Protein AF-A0A2E8WEV8-F1 (afdb_monomer)

Mean predicted aligned error: 5.39 Å

Structure (mmCIF, N/CA/C/O backbone):
data_AF-A0A2E8WEV8-F1
#
_entry.id   AF-A0A2E8WEV8-F1
#
loop_
_atom_site.group_PDB
_atom_site.id
_atom_site.type_symbol
_atom_site.label_atom_id
_atom_site.label_alt_id
_atom_site.label_comp_id
_atom_site.label_asym_id
_atom_site.label_entity_id
_atom_site.label_seq_id
_atom_site.pdbx_PDB_ins_code
_atom_site.Cartn_x
_atom_site.Cartn_y
_atom_site.Cartn_z
_atom_site.occupancy
_atom_site.B_iso_or_equiv
_atom_site.auth_seq_id
_atom_site.auth_comp_id
_atom_site.auth_asym_id
_atom_site.auth_atom_id
_atom_site.pdbx_PDB_model_num
ATOM 1 N N . MET A 1 1 ? 17.231 -10.174 12.247 1.00 52.66 1 MET A N 1
ATOM 2 C CA . MET A 1 1 ? 17.396 -9.186 11.160 1.00 52.66 1 MET A CA 1
ATOM 3 C C . MET A 1 1 ? 18.282 -8.030 11.646 1.00 52.66 1 MET A C 1
ATOM 5 O O . MET A 1 1 ? 17.789 -6.940 11.868 1.00 52.66 1 MET A O 1
ATOM 9 N N . LYS A 1 2 ? 19.579 -8.280 11.909 1.00 44.84 2 LYS A N 1
ATOM 10 C CA . LYS A 1 2 ? 20.490 -7.289 12.530 1.00 44.84 2 LYS A CA 1
ATOM 11 C C . LYS A 1 2 ? 21.182 -6.348 11.526 1.00 44.84 2 LYS A C 1
ATOM 13 O O . LYS A 1 2 ? 21.753 -5.352 11.942 1.00 44.84 2 LYS A O 1
ATOM 18 N N . ASP A 1 3 ? 21.066 -6.620 10.224 1.00 46.91 3 ASP A N 1
ATOM 19 C CA . ASP A 1 3 ? 21.821 -5.885 9.190 1.00 46.91 3 ASP A CA 1
ATOM 20 C C . ASP A 1 3 ? 21.026 -4.762 8.501 1.00 46.91 3 ASP A C 1
ATOM 22 O O . ASP A 1 3 ? 21.544 -4.138 7.586 1.00 46.91 3 ASP A O 1
ATOM 26 N N . VAL A 1 4 ? 19.788 -4.484 8.932 1.00 53.16 4 VAL A N 1
ATOM 27 C CA . VAL A 1 4 ? 19.022 -3.286 8.500 1.00 53.16 4 VAL A CA 1
ATOM 28 C C . VAL A 1 4 ? 19.385 -2.068 9.375 1.00 53.16 4 VAL A C 1
ATOM 30 O O . VAL A 1 4 ? 18.794 -1.004 9.282 1.00 53.16 4 VAL A O 1
ATOM 33 N N . ALA A 1 5 ? 20.398 -2.206 10.237 1.00 47.88 5 ALA A N 1
ATOM 34 C CA . ALA A 1 5 ? 20.911 -1.135 11.090 1.00 47.88 5 ALA A CA 1
ATOM 35 C C . ALA A 1 5 ? 21.740 -0.076 10.328 1.00 47.88 5 ALA A C 1
ATOM 37 O O . ALA A 1 5 ? 22.23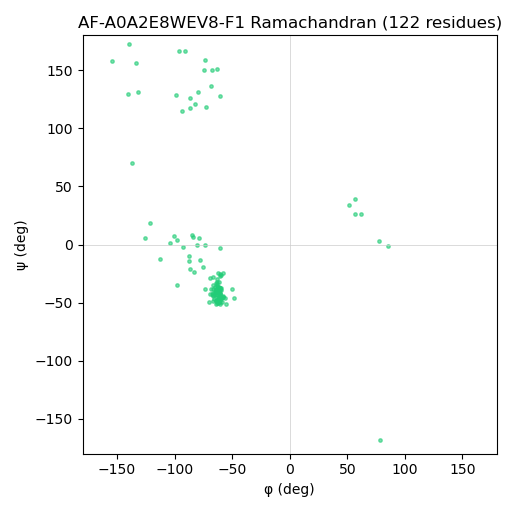8 0.865 10.941 1.00 47.88 5 ALA A O 1
ATOM 38 N N . GLY A 1 6 ? 21.912 -0.224 9.008 1.00 49.75 6 GLY A N 1
ATOM 39 C CA . GLY A 1 6 ? 22.490 0.805 8.146 1.00 49.75 6 GLY A CA 1
ATOM 40 C C . GLY A 1 6 ? 21.407 1.769 7.670 1.00 49.75 6 GLY A C 1
ATOM 41 O O . GLY A 1 6 ? 20.412 1.336 7.100 1.00 49.75 6 GLY A O 1
ATOM 42 N N . HIS A 1 7 ? 21.609 3.070 7.879 1.00 56.50 7 HIS A N 1
ATOM 43 C CA . HIS A 1 7 ? 20.639 4.133 7.586 1.00 56.50 7 HIS A CA 1
ATOM 44 C C . HIS A 1 7 ? 20.200 4.262 6.105 1.00 56.50 7 HIS A C 1
ATOM 46 O O . HIS A 1 7 ? 19.293 5.043 5.844 1.00 56.50 7 HIS A O 1
ATOM 52 N N . ASP A 1 8 ? 20.748 3.479 5.166 1.00 68.62 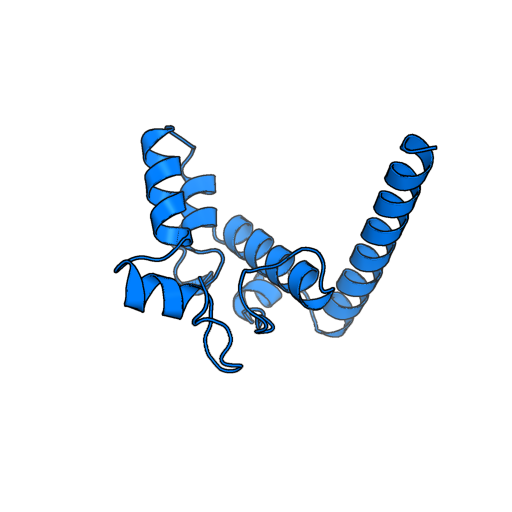8 ASP A N 1
ATOM 53 C CA . ASP A 1 8 ? 20.584 3.660 3.709 1.00 68.62 8 ASP A CA 1
ATOM 54 C C . ASP A 1 8 ? 19.974 2.454 2.961 1.00 68.62 8 ASP A C 1
ATOM 56 O O . ASP A 1 8 ? 20.150 2.317 1.752 1.00 68.62 8 ASP A O 1
ATOM 60 N N . THR A 1 9 ? 19.294 1.514 3.626 1.00 83.38 9 THR A N 1
ATOM 61 C CA . THR A 1 9 ? 18.706 0.352 2.923 1.00 83.38 9 THR A CA 1
ATOM 62 C C . THR A 1 9 ? 17.256 0.125 3.321 1.00 83.38 9 THR A C 1
ATOM 64 O O . THR A 1 9 ? 16.928 0.090 4.505 1.00 83.38 9 THR A O 1
ATOM 67 N N . THR A 1 10 ? 16.384 -0.047 2.325 1.00 89.19 10 THR A N 1
ATOM 68 C CA . THR A 1 10 ? 14.970 -0.359 2.558 1.00 89.19 10 THR A CA 1
ATOM 69 C C . THR A 1 10 ? 14.799 -1.808 3.015 1.00 89.19 10 THR A C 1
ATOM 71 O O . THR A 1 10 ? 15.652 -2.675 2.765 1.00 89.19 10 THR A O 1
ATOM 74 N N . ILE A 1 11 ? 13.676 -2.111 3.667 1.00 90.81 11 ILE A N 1
ATOM 75 C CA . ILE A 1 11 ? 13.347 -3.494 4.017 1.00 90.81 11 ILE A CA 1
ATOM 76 C C . ILE A 1 11 ? 13.255 -4.374 2.764 1.00 90.81 11 ILE A C 1
ATOM 78 O O . ILE A 1 11 ? 13.778 -5.485 2.757 1.00 90.81 11 ILE A O 1
ATOM 82 N N . ILE A 1 12 ? 12.692 -3.842 1.676 1.00 91.81 12 ILE A N 1
ATOM 83 C CA . ILE A 1 12 ? 12.513 -4.547 0.401 1.00 91.81 12 ILE A CA 1
ATOM 84 C C . ILE A 1 12 ? 13.863 -4.946 -0.193 1.00 91.81 12 ILE A C 1
ATOM 86 O O . ILE A 1 12 ? 14.044 -6.098 -0.592 1.00 91.81 12 ILE A O 1
ATOM 90 N N . ASP A 1 13 ? 14.830 -4.027 -0.222 1.00 92.19 13 ASP A N 1
ATOM 91 C CA . ASP A 1 13 ? 16.172 -4.313 -0.741 1.00 92.19 13 ASP A CA 1
ATOM 92 C C . ASP A 1 13 ? 16.873 -5.380 0.103 1.00 92.19 13 ASP A C 1
ATOM 94 O O . ASP A 1 13 ? 17.527 -6.288 -0.419 1.00 92.19 13 ASP A O 1
ATOM 98 N N . SER A 1 14 ? 16.699 -5.303 1.423 1.00 93.06 14 SER A N 1
ATOM 99 C CA . SER A 1 14 ? 17.253 -6.276 2.362 1.00 93.06 14 SER A CA 1
ATOM 100 C C . SER A 1 14 ? 16.650 -7.670 2.169 1.00 93.06 14 SER A C 1
ATOM 102 O O . SER A 1 14 ? 17.384 -8.662 2.180 1.00 93.06 14 SER A O 1
ATOM 104 N N . GLU A 1 15 ? 15.334 -7.752 1.976 1.00 95.38 15 GLU A N 1
ATOM 105 C CA . GLU A 1 15 ? 14.604 -8.991 1.696 1.00 95.38 15 GLU A CA 1
ATOM 106 C C . GLU A 1 15 ? 15.060 -9.601 0.375 1.00 95.38 15 GLU A C 1
ATOM 108 O O . GLU A 1 15 ? 15.495 -10.752 0.352 1.00 95.38 15 GLU A O 1
ATOM 113 N N . ARG A 1 16 ? 15.099 -8.811 -0.705 1.00 95.19 16 ARG A N 1
ATOM 114 C CA . ARG A 1 16 ? 15.590 -9.281 -2.005 1.00 95.19 16 ARG A CA 1
ATOM 115 C C . ARG A 1 16 ? 17.027 -9.789 -1.918 1.00 95.19 16 ARG A C 1
ATOM 117 O O . ARG A 1 16 ? 17.319 -10.867 -2.427 1.00 95.19 16 ARG A O 1
ATOM 124 N N . LYS A 1 17 ? 17.915 -9.068 -1.226 1.00 95.19 17 LYS A N 1
ATOM 125 C CA . LYS A 1 17 ? 19.325 -9.459 -1.072 1.00 95.19 17 LYS A CA 1
ATOM 126 C C . LYS A 1 17 ? 19.508 -10.762 -0.289 1.00 95.19 17 LYS A C 1
ATOM 128 O O . LYS A 1 17 ? 20.431 -11.515 -0.585 1.00 95.19 17 LYS A O 1
ATOM 133 N N . LYS A 1 18 ? 18.688 -11.011 0.735 1.00 95.56 18 LYS A N 1
ATOM 134 C CA . LYS A 1 18 ? 18.872 -12.148 1.657 1.00 95.56 18 LYS A CA 1
ATOM 135 C C . LYS A 1 18 ? 18.017 -13.362 1.331 1.00 95.56 18 LYS A C 1
ATOM 137 O O . LYS A 1 18 ? 18.446 -14.481 1.586 1.00 95.56 18 LYS A O 1
ATOM 142 N N . LEU A 1 19 ? 16.811 -13.132 0.830 1.00 96.00 19 LEU A N 1
ATOM 143 C CA . LEU A 1 19 ? 15.781 -14.146 0.610 1.00 96.00 19 LEU A CA 1
ATOM 144 C C . LEU A 1 19 ? 15.494 -14.363 -0.881 1.00 96.00 19 LEU A C 1
ATOM 146 O O . LEU A 1 19 ? 14.826 -15.329 -1.231 1.00 96.00 19 LEU A O 1
ATOM 150 N N . GLY A 1 20 ? 15.982 -13.481 -1.760 1.00 96.69 20 GLY A N 1
ATOM 151 C CA . GLY A 1 20 ? 15.713 -13.533 -3.200 1.00 96.69 20 GLY A CA 1
ATOM 152 C C . GLY A 1 20 ? 14.324 -13.026 -3.599 1.00 96.69 20 GLY A C 1
ATOM 153 O O . GLY A 1 20 ? 13.979 -13.072 -4.775 1.00 96.69 20 GLY A O 1
ATOM 154 N N . LEU A 1 21 ? 13.533 -12.539 -2.640 1.00 96.38 21 LEU A N 1
ATOM 155 C CA . LEU A 1 21 ? 12.147 -12.105 -2.816 1.00 96.38 21 LEU A CA 1
ATOM 156 C C . LEU A 1 21 ? 11.765 -11.064 -1.754 1.00 96.38 21 LEU A C 1
ATOM 158 O O . LEU A 1 21 ? 12.403 -11.007 -0.706 1.00 96.38 21 LEU A O 1
ATOM 162 N N . SER A 1 22 ? 10.745 -10.249 -2.019 1.00 96.56 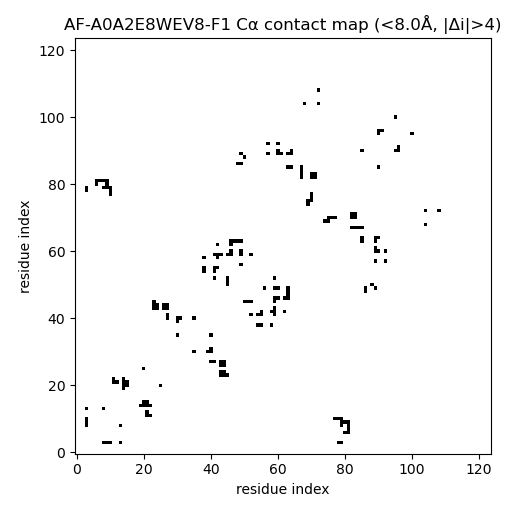22 SER A N 1
ATOM 163 C CA . SER A 1 22 ? 10.222 -9.221 -1.103 1.00 96.56 22 SER A CA 1
ATOM 164 C C . SER A 1 22 ? 9.012 -9.697 -0.286 1.00 96.56 22 SER A C 1
ATOM 166 O O . SER A 1 22 ? 8.361 -10.698 -0.610 1.00 96.56 22 SER A O 1
ATOM 168 N N . HIS A 1 23 ? 8.637 -8.954 0.759 1.00 96.38 23 HIS A N 1
ATOM 169 C CA . HIS A 1 23 ? 7.403 -9.217 1.506 1.00 96.38 23 HIS A CA 1
ATOM 170 C C . HIS A 1 23 ? 6.147 -9.046 0.647 1.00 96.38 23 HIS A C 1
ATOM 172 O O . HIS A 1 23 ? 5.172 -9.765 0.853 1.00 96.38 23 HIS A O 1
ATOM 178 N N . ALA A 1 24 ? 6.156 -8.134 -0.330 1.00 97.06 24 ALA A N 1
ATOM 179 C CA . ALA A 1 24 ? 5.041 -7.963 -1.257 1.00 97.06 24 ALA A CA 1
ATOM 180 C C . ALA A 1 24 ? 4.856 -9.219 -2.127 1.00 97.06 24 ALA A C 1
ATOM 182 O O . ALA A 1 24 ? 3.735 -9.696 -2.301 1.00 97.06 24 ALA A O 1
ATOM 183 N N . GLU A 1 25 ? 5.956 -9.810 -2.609 1.00 97.69 25 GLU A N 1
ATOM 184 C CA . GLU A 1 25 ? 5.943 -11.073 -3.360 1.00 97.69 25 GLU A CA 1
ATOM 185 C C . GLU A 1 25 ? 5.498 -12.248 -2.478 1.00 97.69 25 GLU A C 1
ATOM 187 O O . GLU A 1 25 ? 4.626 -13.019 -2.881 1.00 97.69 25 GLU A O 1
ATOM 192 N N . THR A 1 26 ? 6.015 -12.338 -1.248 1.00 97.50 26 THR A N 1
ATOM 193 C CA . THR A 1 26 ? 5.598 -13.354 -0.260 1.00 97.50 26 THR A CA 1
ATOM 194 C C . THR A 1 26 ? 4.103 -13.261 0.040 1.00 97.50 26 THR A C 1
ATOM 196 O O . THR A 1 26 ? 3.381 -14.254 -0.022 1.00 97.50 26 THR A O 1
ATOM 199 N N . GLY A 1 27 ? 3.612 -12.054 0.332 1.00 97.75 27 GLY A N 1
ATOM 200 C CA . GLY A 1 27 ? 2.200 -11.803 0.598 1.00 97.75 27 GLY A CA 1
ATOM 201 C C . GLY A 1 27 ? 1.321 -12.104 -0.614 1.00 97.75 27 GLY A C 1
ATOM 202 O O . GLY A 1 27 ? 0.218 -12.620 -0.454 1.00 97.75 27 GLY A O 1
ATOM 203 N N . GLY A 1 28 ? 1.806 -11.836 -1.828 1.00 97.94 28 GLY A N 1
ATOM 204 C CA . GLY A 1 28 ? 1.108 -12.185 -3.063 1.00 97.94 28 GLY A CA 1
ATOM 205 C C . GLY A 1 28 ? 0.973 -13.697 -3.266 1.00 97.94 28 GLY A C 1
ATOM 206 O O . GLY A 1 28 ? -0.096 -14.169 -3.658 1.00 97.94 28 GLY A O 1
ATOM 207 N N . GLN A 1 29 ? 2.019 -14.466 -2.948 1.00 97.88 29 GLN A N 1
ATOM 208 C CA . GLN A 1 29 ? 1.950 -15.931 -2.956 1.00 97.88 29 GLN A CA 1
ATOM 209 C C . GLN A 1 29 ? 0.928 -16.434 -1.931 1.00 97.88 29 GLN A C 1
ATOM 211 O O . GLN A 1 29 ? 0.011 -17.161 -2.301 1.00 97.88 29 GLN A O 1
ATOM 216 N N . LEU A 1 30 ? 0.997 -15.964 -0.680 1.00 98.38 30 LEU A N 1
ATOM 217 C CA . LEU A 1 30 ? 0.030 -16.341 0.360 1.00 98.38 30 LEU A CA 1
ATOM 218 C C . LEU A 1 30 ? -1.414 -15.991 -0.023 1.00 98.38 30 LEU A C 1
ATOM 220 O O . LEU A 1 30 ? -2.306 -16.824 0.107 1.00 98.38 30 LEU A O 1
ATOM 224 N N . ALA A 1 31 ? -1.652 -14.787 -0.547 1.00 98.25 31 ALA A N 1
ATOM 225 C CA . ALA A 1 31 ? -2.975 -14.367 -1.003 1.00 98.25 31 ALA A CA 1
ATOM 226 C C . ALA A 1 31 ? -3.506 -15.249 -2.146 1.00 98.25 31 ALA A C 1
ATOM 228 O O . ALA A 1 31 ? -4.715 -15.462 -2.247 1.00 98.25 31 ALA A O 1
ATOM 229 N N . THR A 1 32 ? -2.616 -15.771 -2.993 1.00 97.69 32 THR A N 1
ATOM 230 C CA . THR A 1 32 ? -2.975 -16.717 -4.056 1.00 97.69 32 THR A CA 1
ATOM 231 C C . THR A 1 32 ? -3.380 -18.067 -3.467 1.00 97.69 32 THR A C 1
ATOM 233 O O . THR A 1 32 ? -4.464 -18.556 -3.781 1.00 97.69 32 THR A O 1
ATOM 236 N N . GLU A 1 33 ? -2.572 -18.628 -2.564 1.00 98.38 33 GLU A N 1
ATOM 237 C CA . GLU A 1 33 ? -2.849 -19.916 -1.907 1.00 98.38 33 GLU A CA 1
ATOM 238 C C . GLU A 1 33 ? -4.123 -19.879 -1.051 1.00 98.38 33 GLU A C 1
ATOM 240 O O . GLU A 1 33 ? -4.877 -20.847 -0.982 1.00 98.38 33 GLU A O 1
ATOM 245 N N . TRP A 1 34 ? -4.416 -18.735 -0.431 1.00 98.44 34 TRP A N 1
ATOM 246 C CA . TRP A 1 34 ? -5.641 -18.527 0.346 1.00 98.44 34 TRP A CA 1
ATOM 247 C C . TRP A 1 34 ? -6.847 -18.114 -0.502 1.00 98.44 34 TRP A C 1
ATOM 249 O O . TRP A 1 34 ? -7.909 -17.809 0.042 1.00 98.44 34 TRP A O 1
ATOM 259 N N . ASN A 1 35 ? -6.708 -18.114 -1.831 1.00 98.06 35 ASN A N 1
ATOM 260 C CA . ASN A 1 35 ? -7.772 -17.817 -2.786 1.00 98.06 35 ASN A CA 1
ATOM 261 C C . ASN A 1 35 ? -8.425 -16.434 -2.578 1.00 98.06 35 ASN A C 1
ATOM 263 O O . ASN A 1 35 ? -9.642 -16.266 -2.703 1.00 98.06 35 ASN A O 1
ATOM 267 N N . PHE A 1 36 ? -7.620 -15.419 -2.253 1.00 98.31 36 PHE A N 1
ATOM 268 C CA . PHE A 1 36 ? -8.105 -14.044 -2.155 1.00 98.31 36 PHE A CA 1
ATOM 269 C C . PHE A 1 36 ? -8.505 -13.512 -3.534 1.00 98.31 36 PHE A C 1
ATOM 271 O O . PHE A 1 36 ? -7.938 -13.859 -4.574 1.00 98.31 36 PHE A O 1
ATOM 278 N N . SER A 1 37 ? -9.477 -12.600 -3.559 1.00 98.12 37 SER A N 1
ATOM 279 C CA . SER A 1 37 ? -9.892 -11.963 -4.805 1.00 98.12 37 SER A CA 1
ATOM 280 C C . SER A 1 37 ? -8.763 -11.129 -5.428 1.00 98.12 37 SER A C 1
ATOM 282 O O . SER A 1 37 ? -7.905 -10.555 -4.754 1.00 98.12 37 SER A O 1
ATOM 284 N N . LYS A 1 38 ? -8.786 -11.019 -6.764 1.00 97.38 38 LYS A N 1
ATOM 285 C CA . LYS A 1 38 ? -7.702 -10.414 -7.567 1.00 97.38 38 LYS A CA 1
ATOM 286 C C . LYS A 1 38 ? -7.373 -8.962 -7.202 1.00 97.38 38 LYS A C 1
ATOM 288 O O . LYS A 1 38 ? -6.261 -8.514 -7.475 1.00 97.38 38 LYS A O 1
ATOM 293 N N . ASN A 1 39 ? -8.318 -8.224 -6.622 1.00 97.62 39 ASN A N 1
ATOM 294 C CA . ASN A 1 39 ? -8.082 -6.875 -6.111 1.00 97.62 39 ASN A CA 1
ATOM 295 C C . ASN A 1 39 ? -7.079 -6.877 -4.949 1.00 97.62 39 ASN A C 1
ATOM 297 O O . ASN A 1 39 ? -6.119 -6.119 -5.016 1.00 97.62 39 ASN A O 1
ATOM 301 N N . TYR A 1 40 ? -7.244 -7.748 -3.948 1.00 98.00 40 TYR A N 1
ATOM 302 C CA . TYR A 1 40 ? -6.307 -7.857 -2.826 1.00 98.00 40 TYR A CA 1
ATOM 303 C C . TYR A 1 40 ? -4.926 -8.289 -3.299 1.00 98.00 40 TYR A C 1
ATOM 305 O O . TYR A 1 40 ? -3.940 -7.661 -2.930 1.00 98.00 40 TYR A O 1
ATOM 313 N N . LEU A 1 41 ? -4.860 -9.276 -4.196 1.00 97.81 41 LEU A N 1
ATOM 314 C CA . LEU A 1 41 ? -3.593 -9.707 -4.785 1.00 97.81 41 LEU A CA 1
ATOM 315 C C . LEU A 1 41 ? -2.846 -8.542 -5.464 1.00 97.81 41 LEU A C 1
ATOM 317 O O . LEU A 1 41 ? -1.658 -8.355 -5.225 1.00 97.81 41 LEU A O 1
ATOM 321 N N . ASN A 1 42 ? -3.536 -7.721 -6.268 1.00 97.75 42 ASN A N 1
ATOM 322 C CA . ASN A 1 42 ? -2.910 -6.564 -6.928 1.00 97.75 42 ASN A CA 1
ATOM 323 C C . ASN A 1 42 ? -2.466 -5.485 -5.930 1.00 97.75 42 ASN A C 1
ATOM 325 O O . ASN A 1 42 ? -1.419 -4.879 -6.127 1.00 97.75 42 ASN A O 1
ATOM 329 N N . ILE A 1 43 ? -3.248 -5.238 -4.875 1.00 98.44 43 ILE A N 1
ATOM 330 C CA . ILE A 1 43 ? -2.879 -4.302 -3.803 1.00 98.44 43 ILE A CA 1
ATOM 331 C C . ILE A 1 43 ? -1.594 -4.769 -3.122 1.00 98.44 43 ILE A C 1
ATOM 333 O O . ILE A 1 43 ? -0.635 -4.009 -3.038 1.00 98.44 43 ILE A O 1
ATOM 337 N N . ILE A 1 44 ? -1.548 -6.031 -2.695 1.00 98.19 44 ILE A N 1
ATOM 338 C CA . ILE A 1 44 ? -0.401 -6.594 -1.979 1.00 98.19 44 ILE A CA 1
ATOM 339 C C . ILE A 1 44 ? 0.859 -6.550 -2.847 1.00 98.19 44 ILE A C 1
ATOM 341 O O . ILE A 1 44 ? 1.895 -6.096 -2.378 1.00 98.19 44 ILE A O 1
ATOM 345 N N . LEU A 1 45 ? 0.774 -6.940 -4.119 1.00 97.62 45 LEU A N 1
ATOM 346 C CA . LEU A 1 45 ? 1.944 -6.978 -5.000 1.00 97.62 45 LEU A CA 1
ATOM 347 C C . LEU A 1 45 ? 2.495 -5.592 -5.364 1.00 97.62 45 LEU A C 1
ATOM 349 O O . LEU A 1 45 ? 3.683 -5.478 -5.652 1.00 97.62 45 LEU A O 1
ATOM 353 N N . HIS A 1 46 ? 1.653 -4.555 -5.396 1.00 97.75 46 HIS A N 1
ATOM 354 C CA . HIS A 1 46 ? 2.004 -3.282 -6.038 1.00 97.75 46 HIS A CA 1
ATOM 355 C C . HIS A 1 46 ? 1.866 -2.046 -5.143 1.00 97.75 46 HIS A C 1
ATOM 357 O O . HIS A 1 46 ? 2.040 -0.936 -5.634 1.00 97.75 46 HIS A O 1
ATOM 363 N N . HIS A 1 47 ? 1.564 -2.180 -3.849 1.00 96.75 47 HIS A N 1
ATOM 364 C CA . HIS A 1 47 ? 1.409 -1.014 -2.965 1.00 96.75 47 HIS A CA 1
ATOM 365 C C . HIS A 1 47 ? 2.685 -0.164 -2.817 1.00 96.75 47 HIS A C 1
ATOM 367 O O . HIS A 1 47 ? 2.568 1.033 -2.577 1.00 96.75 47 HIS A O 1
ATOM 373 N N . HIS A 1 48 ? 3.881 -0.727 -3.019 1.00 94.62 48 HIS A N 1
ATOM 374 C CA . HIS A 1 48 ? 5.138 0.045 -3.055 1.00 94.62 48 HIS A CA 1
ATOM 375 C C . HIS A 1 48 ? 5.429 0.693 -4.410 1.00 94.62 48 HIS A C 1
ATOM 377 O O . HIS A 1 48 ? 6.133 1.693 -4.476 1.00 94.62 48 HIS A O 1
ATOM 383 N N . GLU A 1 49 ? 4.859 0.154 -5.488 1.00 94.75 49 GLU A N 1
ATOM 384 C CA . GLU A 1 49 ? 5.084 0.600 -6.865 1.00 94.75 49 GLU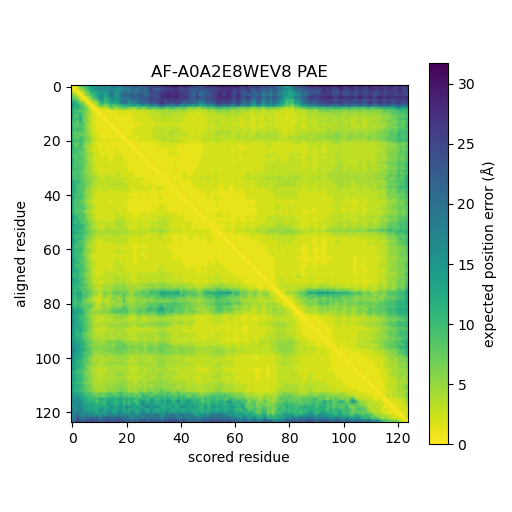 A CA 1
ATOM 385 C C . GLU A 1 49 ? 3.747 0.642 -7.629 1.00 94.75 49 GLU A C 1
ATOM 387 O O . GLU A 1 49 ? 3.486 -0.187 -8.513 1.00 94.75 49 GLU A O 1
ATOM 392 N N . PRO A 1 50 ? 2.850 1.588 -7.296 1.00 96.25 50 PRO A N 1
ATOM 393 C CA . PRO A 1 50 ? 1.485 1.604 -7.820 1.00 96.25 50 PRO A CA 1
ATOM 394 C C . PRO A 1 50 ? 1.423 1.716 -9.351 1.00 96.25 50 PRO A C 1
ATOM 396 O O . PRO A 1 50 ? 0.463 1.237 -9.960 1.00 96.25 50 PRO A O 1
ATOM 399 N N . ALA A 1 51 ? 2.451 2.293 -9.984 1.00 93.88 51 ALA A N 1
ATOM 400 C CA . ALA A 1 51 ? 2.587 2.385 -11.436 1.00 93.88 51 ALA A CA 1
ATOM 401 C C . ALA A 1 51 ? 2.630 1.013 -12.140 1.00 93.88 51 ALA A C 1
ATOM 403 O O . ALA A 1 51 ? 2.190 0.897 -13.286 1.00 93.88 51 ALA A O 1
ATOM 404 N N . HIS A 1 52 ? 3.094 -0.044 -11.462 1.00 94.94 52 HIS A N 1
ATOM 405 C CA . HIS A 1 52 ? 3.144 -1.397 -12.022 1.00 94.94 52 HIS A CA 1
ATOM 406 C C . HIS A 1 52 ? 1.782 -2.114 -12.015 1.00 94.94 52 HIS A C 1
ATOM 408 O O . HIS A 1 52 ? 1.604 -3.119 -12.713 1.00 94.94 52 HIS A O 1
ATOM 414 N N . ALA A 1 53 ? 0.782 -1.595 -11.295 1.00 96.19 53 ALA A N 1
ATOM 415 C CA . ALA A 1 53 ? -0.539 -2.207 -11.242 1.00 96.19 53 ALA A CA 1
ATOM 416 C C . ALA A 1 53 ? -1.327 -2.010 -12.549 1.00 96.19 53 ALA A C 1
ATOM 418 O O . ALA A 1 53 ? -1.720 -0.904 -12.928 1.00 96.19 53 ALA A O 1
ATOM 419 N N . LYS A 1 54 ? -1.665 -3.116 -13.221 1.00 94.19 54 LYS A N 1
ATOM 420 C CA . LYS A 1 54 ? -2.484 -3.093 -14.452 1.00 94.19 54 LYS A CA 1
ATOM 421 C C . LYS A 1 54 ? -3.990 -3.118 -14.185 1.00 94.19 54 LYS A C 1
ATOM 423 O O . LYS A 1 54 ? -4.777 -2.743 -15.050 1.00 94.19 54 LYS A O 1
ATOM 428 N N . ARG A 1 55 ? -4.415 -3.584 -13.008 1.00 96.25 55 ARG A N 1
ATOM 429 C CA . ARG A 1 55 ? -5.827 -3.664 -12.597 1.00 96.25 55 ARG A CA 1
ATOM 430 C C . ARG A 1 55 ? -5.980 -3.118 -11.186 1.00 96.25 55 ARG A C 1
ATOM 432 O O . ARG A 1 55 ? -5.030 -3.105 -10.416 1.00 96.25 55 ARG A O 1
ATOM 439 N N . TYR A 1 56 ? -7.189 -2.668 -10.854 1.00 97.31 56 TYR A N 1
ATOM 440 C CA . TYR A 1 56 ? -7.524 -2.159 -9.517 1.00 97.31 56 TYR A CA 1
ATOM 441 C C . TYR A 1 56 ? -6.630 -0.999 -9.042 1.00 97.31 56 TYR A C 1
ATOM 443 O O . TYR A 1 56 ? -6.507 -0.767 -7.844 1.00 97.31 56 TYR A O 1
ATOM 451 N N . GLN A 1 57 ? -6.058 -0.231 -9.976 1.00 96.81 57 GLN A N 1
ATOM 452 C CA . GLN A 1 57 ? -5.098 0.852 -9.715 1.00 96.81 57 GLN A CA 1
ATOM 453 C C . GLN A 1 57 ? -5.576 1.837 -8.653 1.00 96.81 57 GLN A C 1
ATOM 455 O O . GLN A 1 57 ? -4.791 2.277 -7.826 1.00 96.81 57 GLN A O 1
ATOM 460 N N . ARG A 1 58 ? -6.875 2.161 -8.640 1.00 97.25 58 ARG A N 1
ATOM 461 C CA . ARG A 1 58 ? -7.453 3.045 -7.623 1.00 97.25 58 ARG A CA 1
ATOM 462 C C . ARG A 1 58 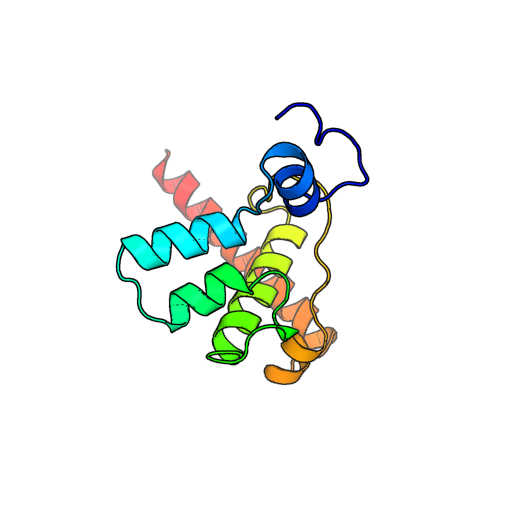? -7.306 2.480 -6.208 1.00 97.25 58 ARG A C 1
ATOM 464 O O . ARG A 1 58 ? -6.997 3.241 -5.307 1.00 97.25 58 ARG A O 1
ATOM 471 N N . LEU A 1 59 ? -7.485 1.174 -6.008 1.00 97.81 59 LEU A N 1
ATOM 472 C CA . LEU A 1 59 ? -7.290 0.549 -4.696 1.00 97.81 59 LEU A CA 1
ATOM 473 C C . LEU A 1 59 ? -5.805 0.429 -4.339 1.00 97.81 59 LEU A C 1
ATOM 475 O O . LEU A 1 59 ? -5.437 0.674 -3.197 1.00 97.81 59 LEU A O 1
ATOM 479 N N . VAL A 1 60 ? -4.953 0.110 -5.316 1.00 98.31 60 VAL A N 1
ATOM 480 C CA . VAL A 1 60 ? -3.495 0.055 -5.118 1.00 98.31 60 VAL A CA 1
ATOM 481 C C . VAL A 1 60 ? -2.961 1.423 -4.683 1.00 98.31 60 VAL A C 1
ATOM 483 O O . VAL A 1 60 ? -2.281 1.522 -3.668 1.00 98.31 60 VAL A O 1
ATOM 486 N N . CYS A 1 61 ? -3.338 2.490 -5.395 1.00 97.56 61 CYS A N 1
ATOM 487 C CA . CYS A 1 61 ? -2.956 3.861 -5.056 1.00 97.56 61 CYS A CA 1
ATOM 488 C C . CYS A 1 61 ? -3.484 4.276 -3.676 1.00 97.56 61 CYS A C 1
ATOM 490 O O . CYS A 1 61 ? -2.796 4.995 -2.962 1.00 97.56 61 CYS A O 1
ATOM 492 N N . LEU A 1 62 ? -4.688 3.832 -3.291 1.00 97.31 62 LEU A N 1
ATOM 493 C CA . LEU A 1 62 ? -5.253 4.139 -1.974 1.00 97.31 62 LEU A CA 1
ATOM 494 C C . LEU A 1 62 ? -4.370 3.579 -0.856 1.00 97.31 62 LEU A C 1
ATOM 496 O O . LEU A 1 62 ? -4.026 4.304 0.072 1.00 97.31 62 LEU A O 1
ATOM 500 N N . VAL A 1 63 ? -3.992 2.303 -0.962 1.00 97.38 63 VAL A N 1
ATOM 501 C CA . VAL A 1 63 ? -3.149 1.646 0.045 1.00 97.38 63 VAL A CA 1
ATOM 502 C C . VAL A 1 63 ? -1.733 2.213 0.037 1.00 97.38 63 VAL A C 1
ATOM 504 O O . VAL A 1 63 ? -1.192 2.448 1.109 1.00 97.38 63 VAL A O 1
ATOM 507 N N . HIS A 1 64 ? -1.175 2.523 -1.136 1.00 97.00 64 HIS A N 1
ATOM 508 C CA . HIS A 1 64 ? 0.114 3.208 -1.258 1.00 97.00 64 HIS A CA 1
ATOM 509 C C . HIS A 1 64 ? 0.142 4.542 -0.489 1.00 97.00 64 HIS A C 1
ATOM 511 O O . HIS A 1 64 ? 1.022 4.780 0.336 1.00 97.00 64 HIS A O 1
ATOM 517 N N . VAL A 1 65 ? -0.855 5.407 -0.720 1.00 96.00 65 VAL A N 1
ATOM 518 C CA . VAL A 1 65 ? -0.957 6.705 -0.033 1.00 96.00 65 VAL A CA 1
ATOM 519 C C . VAL A 1 65 ? -1.153 6.507 1.473 1.00 96.00 65 VAL A C 1
ATOM 521 O O . VAL A 1 65 ? -0.514 7.197 2.265 1.00 96.00 65 VAL A O 1
ATOM 524 N N . ALA A 1 66 ? -2.009 5.564 1.876 1.00 95.12 66 ALA A N 1
ATOM 525 C CA . ALA A 1 66 ? -2.266 5.281 3.285 1.00 95.12 66 ALA A CA 1
ATOM 526 C C . ALA A 1 66 ? -1.011 4.776 4.020 1.00 95.12 66 ALA A C 1
ATOM 528 O O . ALA A 1 66 ? -0.691 5.315 5.079 1.00 95.12 66 ALA A O 1
ATOM 529 N N . ASP A 1 67 ? -0.281 3.809 3.448 1.00 94.44 67 ASP A N 1
ATOM 530 C CA . ASP A 1 67 ? 0.978 3.280 4.002 1.00 94.44 67 ASP A CA 1
ATOM 531 C C . ASP A 1 67 ? 2.014 4.398 4.177 1.00 94.44 67 ASP A C 1
ATOM 533 O O . ASP A 1 67 ? 2.605 4.557 5.248 1.00 94.44 67 ASP A O 1
ATOM 537 N N . ALA A 1 68 ? 2.160 5.257 3.165 1.00 93.25 68 ALA A N 1
ATOM 538 C CA . ALA A 1 68 ? 3.093 6.368 3.237 1.00 93.25 68 ALA A CA 1
ATOM 539 C C . ALA A 1 68 ? 2.732 7.395 4.323 1.00 93.25 68 ALA A C 1
ATOM 541 O O . ALA A 1 68 ? 3.621 7.898 5.013 1.00 93.25 68 ALA A O 1
ATOM 542 N N . ILE A 1 69 ? 1.442 7.700 4.504 1.00 94.06 69 ILE A N 1
ATOM 543 C CA . ILE A 1 69 ? 0.977 8.623 5.549 1.00 94.06 69 ILE A CA 1
ATOM 544 C C . ILE A 1 69 ? 1.280 8.059 6.940 1.00 94.06 69 ILE A C 1
ATOM 546 O O . ILE A 1 69 ? 1.891 8.757 7.749 1.00 94.06 69 ILE A O 1
ATOM 550 N N . VAL A 1 70 ? 0.908 6.808 7.227 1.00 92.56 70 VAL A N 1
ATOM 5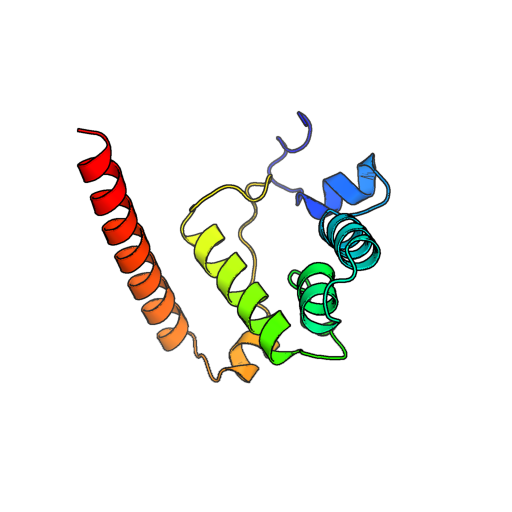51 C CA . VAL A 1 70 ? 1.109 6.238 8.574 1.00 92.56 70 VAL A CA 1
ATOM 552 C C . VAL A 1 70 ? 2.591 6.062 8.911 1.00 92.56 70 VAL A C 1
ATOM 554 O O . VAL A 1 70 ? 2.990 6.334 10.044 1.00 92.56 70 VAL A O 1
ATOM 557 N N . ARG A 1 71 ? 3.430 5.719 7.922 1.00 90.56 71 ARG A N 1
ATOM 558 C CA . ARG A 1 71 ? 4.891 5.661 8.087 1.00 90.56 71 ARG A CA 1
ATOM 559 C C . ARG A 1 71 ? 5.495 7.034 8.393 1.00 90.56 71 ARG A C 1
ATOM 561 O O . ARG A 1 71 ? 6.350 7.131 9.268 1.00 90.56 71 ARG A O 1
ATOM 568 N N . ARG A 1 72 ? 5.033 8.108 7.738 1.00 90.38 72 ARG A N 1
ATOM 569 C CA . ARG A 1 72 ? 5.473 9.490 8.037 1.00 90.38 72 ARG A CA 1
ATOM 570 C C . ARG A 1 72 ? 5.087 9.947 9.439 1.00 90.38 72 ARG A C 1
ATOM 572 O O . ARG A 1 72 ? 5.837 10.688 10.062 1.00 90.38 72 ARG A O 1
ATOM 579 N N . LEU A 1 73 ? 3.944 9.482 9.936 1.00 91.88 73 LEU A N 1
ATOM 580 C CA . LEU A 1 73 ? 3.495 9.721 11.309 1.00 91.88 73 LE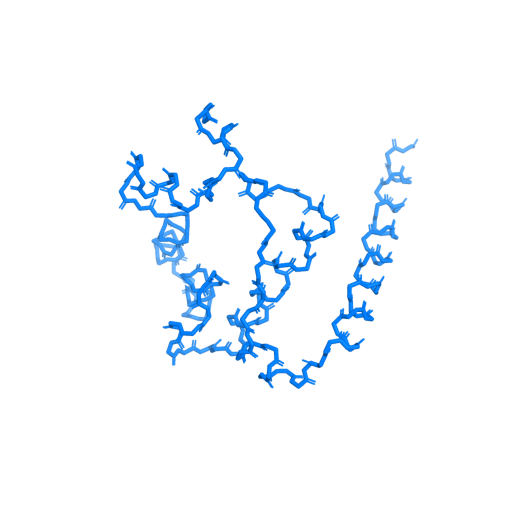U A CA 1
ATOM 581 C C . LEU A 1 73 ? 4.181 8.803 12.338 1.00 91.88 73 LEU A C 1
ATOM 583 O O . LEU A 1 73 ? 3.810 8.818 13.511 1.00 91.88 73 LEU A O 1
ATOM 587 N N . ALA A 1 74 ? 5.161 7.992 11.913 1.00 89.56 74 ALA A N 1
ATOM 588 C CA . ALA A 1 74 ? 5.866 7.014 12.742 1.00 89.56 74 ALA A CA 1
ATOM 589 C C . ALA A 1 74 ? 4.916 6.072 13.508 1.00 89.56 74 ALA A C 1
ATOM 591 O O . ALA A 1 74 ? 5.188 5.669 14.642 1.00 89.56 74 ALA A O 1
ATOM 592 N N . TYR A 1 75 ? 3.776 5.732 12.899 1.00 88.38 75 TYR A N 1
ATOM 593 C CA . TYR A 1 75 ? 2.817 4.804 13.479 1.00 88.38 75 TYR A CA 1
ATOM 594 C C . TYR A 1 75 ? 3.085 3.387 12.966 1.00 88.38 75 TYR A C 1
ATOM 596 O O . TYR A 1 75 ? 2.935 3.100 11.779 1.00 88.38 75 TYR A O 1
ATOM 604 N N . GLY A 1 76 ? 3.470 2.492 13.878 1.00 84.06 76 GLY A N 1
ATOM 605 C CA . GLY A 1 76 ? 3.974 1.164 13.527 1.00 84.06 76 GLY A CA 1
ATOM 606 C C . GLY A 1 76 ? 5.432 1.203 13.055 1.00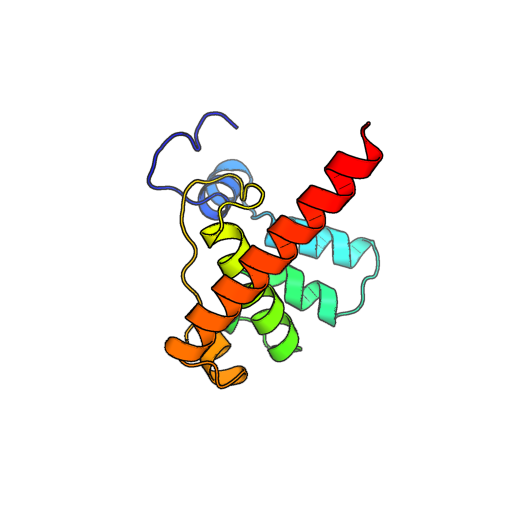 84.06 76 GLY A C 1
ATOM 607 O O . GLY A 1 76 ? 6.133 2.198 13.224 1.00 84.06 76 GLY A O 1
ATOM 608 N N . SER A 1 77 ? 5.912 0.097 12.488 1.00 82.50 77 SER A N 1
ATOM 609 C CA . SER A 1 77 ? 7.253 0.017 11.905 1.00 82.50 77 SER A CA 1
ATOM 610 C C . SER A 1 77 ? 7.216 -0.797 10.623 1.00 82.50 77 SER A C 1
ATOM 612 O O . SER A 1 77 ? 6.707 -1.915 10.601 1.00 82.50 77 SER A O 1
ATOM 614 N N . GLY A 1 78 ? 7.789 -0.227 9.567 1.00 79.06 78 GLY A N 1
ATOM 615 C CA . GLY A 1 78 ? 7.965 -0.888 8.281 1.00 79.06 78 GLY A CA 1
ATOM 616 C C . GLY A 1 78 ? 9.166 -1.828 8.210 1.00 79.06 78 GLY A C 1
ATOM 617 O O . GLY A 1 78 ? 9.403 -2.402 7.155 1.00 79.06 78 GLY A O 1
ATOM 618 N N . GLY A 1 79 ? 9.940 -1.961 9.293 1.00 84.69 79 GLY A N 1
ATOM 619 C CA . GLY A 1 79 ? 11.179 -2.746 9.319 1.00 84.69 79 GLY A CA 1
ATOM 620 C C . GLY A 1 79 ? 12.430 -1.993 8.849 1.00 84.69 79 GLY A C 1
ATOM 621 O O . GLY A 1 79 ? 13.519 -2.556 8.918 1.00 84.69 79 GLY A O 1
ATOM 622 N N . ASP A 1 80 ? 12.287 -0.734 8.434 1.00 86.56 80 ASP A N 1
ATOM 623 C CA . ASP A 1 80 ? 13.364 0.199 8.095 1.00 86.56 80 ASP A CA 1
ATOM 624 C C . ASP A 1 80 ? 13.036 1.616 8.613 1.00 86.56 80 ASP A C 1
ATOM 626 O O . ASP A 1 80 ? 11.952 1.862 9.149 1.00 86.56 80 ASP A O 1
ATOM 630 N N . SER A 1 81 ? 13.997 2.535 8.502 1.00 83.31 81 SER A N 1
ATOM 631 C CA . SER A 1 81 ? 13.861 3.943 8.903 1.00 83.31 81 SER A CA 1
ATOM 632 C C . SER A 1 81 ? 13.602 4.892 7.726 1.00 83.31 81 SER A C 1
ATOM 634 O O . SER A 1 81 ? 13.620 6.112 7.906 1.00 83.31 81 SER A O 1
ATOM 636 N N . GLN A 1 82 ? 13.372 4.357 6.523 1.00 84.25 82 GLN A N 1
ATOM 637 C CA . GLN A 1 82 ? 13.208 5.153 5.314 1.00 84.25 82 GLN A CA 1
ATOM 638 C C . GLN A 1 82 ? 11.791 5.721 5.237 1.00 84.25 82 GLN A C 1
ATOM 640 O O . GLN A 1 82 ? 10.790 5.021 5.409 1.00 84.25 82 GLN A O 1
ATOM 645 N N . GLN A 1 83 ? 11.698 7.023 4.962 1.00 81.75 83 GLN A N 1
ATOM 646 C CA . GLN A 1 83 ? 10.406 7.658 4.737 1.00 81.75 83 GLN A CA 1
ATOM 647 C C . GLN A 1 83 ? 9.962 7.423 3.291 1.00 81.75 83 GLN A C 1
ATOM 649 O O . GLN A 1 83 ? 10.651 7.865 2.369 1.00 81.75 83 GLN A O 1
ATOM 654 N N . PRO A 1 84 ? 8.803 6.788 3.060 1.00 83.06 84 PRO A N 1
ATOM 655 C CA . PRO A 1 84 ? 8.321 6.555 1.710 1.00 83.06 84 PRO A CA 1
ATOM 656 C C . PRO A 1 84 ? 7.923 7.870 1.026 1.00 83.06 84 PRO A C 1
ATOM 658 O O . PRO A 1 84 ? 7.243 8.752 1.582 1.00 83.06 84 PRO A O 1
ATOM 661 N N . THR A 1 85 ? 8.332 7.988 -0.231 1.00 89.81 85 THR A N 1
ATOM 662 C CA . THR A 1 85 ? 7.771 8.965 -1.158 1.00 89.81 85 THR A CA 1
ATOM 663 C C . THR A 1 85 ? 6.388 8.492 -1.601 1.00 89.81 85 THR A C 1
ATOM 665 O O . THR A 1 85 ? 6.104 7.297 -1.627 1.00 89.81 85 THR A O 1
ATOM 668 N N . ILE A 1 86 ? 5.504 9.443 -1.903 1.00 93.38 86 ILE A N 1
ATOM 669 C CA . ILE A 1 86 ? 4.200 9.125 -2.484 1.00 93.38 86 ILE A CA 1
ATOM 670 C C . ILE A 1 86 ? 4.318 9.342 -3.986 1.00 93.38 86 ILE A C 1
ATOM 672 O O . ILE A 1 86 ? 4.765 10.406 -4.417 1.00 93.38 86 ILE A O 1
ATOM 676 N N . ASP A 1 87 ? 3.916 8.347 -4.766 1.00 94.12 87 ASP A N 1
ATOM 677 C CA . ASP A 1 87 ? 3.874 8.418 -6.220 1.00 94.12 87 ASP A CA 1
ATOM 678 C C . ASP A 1 87 ? 2.918 9.538 -6.675 1.00 94.12 87 ASP A C 1
ATOM 680 O O . ASP A 1 87 ? 1.752 9.600 -6.267 1.00 94.12 87 ASP A O 1
ATOM 684 N N . ASN A 1 88 ? 3.401 10.433 -7.542 1.00 91.75 88 ASN A N 1
ATOM 685 C CA . ASN A 1 88 ? 2.605 11.553 -8.049 1.00 91.75 88 ASN A CA 1
ATOM 686 C C . ASN A 1 88 ? 1.354 11.077 -8.799 1.00 91.75 88 ASN A C 1
ATOM 688 O O . ASN A 1 88 ? 0.287 11.660 -8.632 1.00 91.75 88 ASN A O 1
ATOM 692 N N . ALA A 1 89 ? 1.432 9.977 -9.552 1.00 91.00 89 ALA A N 1
ATOM 693 C CA . ALA A 1 89 ? 0.277 9.419 -10.245 1.00 91.00 89 ALA A CA 1
ATOM 694 C C . ALA A 1 89 ? -0.774 8.871 -9.264 1.00 91.00 89 ALA A C 1
ATOM 696 O O . ALA A 1 89 ? -1.969 8.870 -9.577 1.00 91.00 89 ALA A O 1
ATOM 697 N N . ALA A 1 90 ? -0.363 8.429 -8.068 1.00 95.19 90 ALA A N 1
ATOM 698 C CA . ALA A 1 90 ? -1.297 8.061 -7.007 1.00 95.19 90 ALA A CA 1
ATOM 699 C C . ALA A 1 90 ? -2.014 9.297 -6.441 1.00 95.19 90 ALA A C 1
ATOM 701 O O . ALA A 1 90 ? -3.233 9.261 -6.265 1.00 95.19 90 ALA A O 1
ATOM 702 N N . MET A 1 91 ? -1.292 10.401 -6.228 1.00 94.94 91 MET A N 1
ATOM 703 C CA . MET A 1 91 ? -1.866 11.680 -5.788 1.00 94.94 91 MET A CA 1
ATOM 704 C C . MET A 1 91 ? -2.843 12.258 -6.819 1.00 94.94 91 MET A C 1
ATOM 706 O O . MET A 1 91 ? -3.983 12.591 -6.476 1.00 94.94 91 MET A O 1
ATOM 710 N N . ASP A 1 92 ? -2.435 12.291 -8.088 1.00 93.69 92 ASP A N 1
ATOM 711 C CA . ASP A 1 92 ? -3.233 12.789 -9.211 1.00 93.69 92 ASP A CA 1
ATOM 712 C C . ASP A 1 92 ? -4.524 11.987 -9.385 1.00 93.69 92 ASP A C 1
ATOM 714 O O . ASP A 1 92 ? -5.594 12.555 -9.611 1.00 93.69 92 ASP A O 1
ATOM 718 N N . ARG A 1 93 ? -4.466 10.661 -9.198 1.00 94.44 93 ARG A N 1
ATOM 719 C CA . ARG A 1 93 ? -5.638 9.778 -9.295 1.00 94.44 93 ARG A CA 1
ATOM 720 C C . ARG A 1 93 ? -6.742 10.124 -8.294 1.00 94.44 93 ARG A C 1
ATOM 722 O O . ARG A 1 93 ? -7.908 9.825 -8.558 1.00 94.44 93 ARG A O 1
ATOM 729 N N . PHE A 1 94 ? -6.394 10.733 -7.164 1.00 94.94 94 PHE A N 1
ATOM 730 C CA . PHE A 1 94 ? -7.353 11.211 -6.167 1.00 94.94 94 PHE A CA 1
ATOM 731 C C . PHE A 1 94 ? -7.556 12.730 -6.200 1.00 94.94 94 PHE A C 1
ATOM 733 O O . PHE A 1 94 ? -8.322 13.250 -5.390 1.00 94.94 94 PHE A O 1
ATOM 740 N N . GLY A 1 95 ? -6.890 13.447 -7.111 1.00 95.06 95 GLY A N 1
ATOM 741 C CA . GLY A 1 95 ? -6.917 14.908 -7.159 1.00 95.06 95 GLY A CA 1
ATOM 742 C C . GLY A 1 95 ? -6.352 15.562 -5.894 1.00 95.06 95 GLY A C 1
ATOM 743 O O . GLY A 1 95 ? -6.760 16.669 -5.538 1.00 95.06 95 GLY A O 1
ATOM 744 N N . ILE A 1 96 ? -5.450 14.880 -5.176 1.00 94.00 96 ILE A N 1
ATOM 745 C CA . ILE A 1 96 ? -4.884 15.395 -3.929 1.00 94.00 96 ILE A CA 1
ATOM 746 C C . ILE A 1 96 ? -3.682 16.273 -4.268 1.00 94.00 96 ILE A C 1
ATOM 748 O O . ILE A 1 96 ? -2.668 15.815 -4.778 1.00 94.00 96 ILE A O 1
ATOM 752 N N . GLN A 1 97 ? -3.781 17.552 -3.930 1.00 94.31 97 GLN A N 1
ATOM 753 C CA . GLN A 1 97 ? -2.658 18.486 -3.992 1.00 94.31 97 GLN A CA 1
ATOM 754 C C . GLN A 1 97 ? -1.906 18.523 -2.659 1.00 94.31 97 GLN A C 1
ATOM 756 O O . GLN A 1 97 ? -2.454 18.140 -1.626 1.00 94.31 97 GLN A O 1
ATOM 761 N N . ASN A 1 98 ? -0.706 19.111 -2.638 1.00 91.19 98 ASN A N 1
ATOM 762 C CA . ASN A 1 98 ? 0.112 19.242 -1.425 1.00 91.19 98 ASN A CA 1
ATOM 763 C C . ASN A 1 98 ? -0.664 19.795 -0.218 1.00 91.19 98 ASN A C 1
ATOM 765 O O . ASN A 1 98 ? -0.604 19.214 0.860 1.00 91.19 98 ASN A O 1
ATOM 769 N N . LYS A 1 99 ? -1.453 20.868 -0.378 1.00 93.56 99 LYS A N 1
ATOM 770 C CA . LYS A 1 99 ? -2.283 21.404 0.722 1.00 93.56 99 LYS A CA 1
ATOM 771 C C . LYS A 1 99 ? -3.331 20.400 1.218 1.00 93.56 99 LYS A C 1
ATOM 773 O O . LYS A 1 99 ? -3.622 20.351 2.407 1.00 93.56 99 LYS A O 1
ATOM 778 N N . GLY A 1 100 ? -3.908 19.618 0.306 1.00 94.38 100 GLY A N 1
ATOM 779 C CA . GLY A 1 100 ? -4.837 18.540 0.641 1.00 94.38 100 GLY A CA 1
ATOM 780 C C . GLY A 1 100 ? -4.149 17.410 1.402 1.00 94.38 100 GLY A C 1
ATOM 781 O O . GLY A 1 100 ? -4.696 16.946 2.395 1.00 94.38 100 GLY A O 1
ATOM 782 N N . LEU A 1 101 ? -2.934 17.038 0.990 1.00 93.81 101 LEU A N 1
ATOM 783 C CA . LEU A 1 101 ? -2.132 16.021 1.666 1.00 93.81 101 LEU A CA 1
ATOM 784 C C . LEU A 1 101 ? -1.814 16.409 3.112 1.00 93.81 101 LEU A C 1
ATOM 786 O O . LEU A 1 101 ? -2.002 15.589 3.999 1.00 93.81 101 LEU A O 1
ATOM 790 N N . HIS A 1 102 ? -1.388 17.653 3.358 1.00 94.62 102 HIS A N 1
ATOM 791 C CA . HIS A 1 102 ? -1.103 18.124 4.720 1.00 94.62 102 HIS A CA 1
ATOM 792 C C . HIS A 1 102 ? -2.348 18.026 5.611 1.00 94.62 102 HIS A C 1
ATOM 794 O O . HIS A 1 102 ? -2.287 17.423 6.675 1.00 94.62 102 HIS A O 1
ATOM 800 N N . ARG A 1 103 ? -3.507 18.496 5.126 1.00 95.88 103 ARG A N 1
ATOM 801 C CA . ARG A 1 103 ? -4.775 18.367 5.867 1.00 95.88 103 ARG A CA 1
ATOM 802 C C . ARG A 1 103 ? -5.163 16.916 6.140 1.00 95.88 103 ARG A C 1
ATOM 804 O O . ARG A 1 103 ? -5.713 16.626 7.194 1.00 95.88 103 ARG A O 1
ATOM 811 N N . LEU A 1 104 ? -4.909 16.018 5.188 1.00 94.94 104 LEU A N 1
ATOM 812 C CA . LEU A 1 104 ? -5.179 14.594 5.366 1.00 94.94 104 LEU A CA 1
ATOM 813 C C . LEU A 1 104 ? -4.263 13.988 6.437 1.00 94.94 104 LEU A C 1
ATOM 815 O O . LEU A 1 104 ? -4.747 13.247 7.283 1.00 94.94 104 LEU A O 1
ATOM 819 N N . ILE A 1 105 ? -2.973 14.329 6.430 1.00 95.44 105 ILE A N 1
ATOM 820 C CA . ILE A 1 105 ? -2.012 13.895 7.452 1.00 95.44 105 ILE A CA 1
ATOM 821 C C . ILE A 1 105 ? -2.448 14.388 8.842 1.00 95.44 105 ILE A C 1
ATOM 823 O O . ILE A 1 105 ? -2.497 13.585 9.771 1.00 95.44 105 ILE A O 1
ATOM 827 N N . ASP A 1 106 ? -2.835 15.660 8.977 1.00 96.38 106 ASP A N 1
ATOM 828 C CA . ASP A 1 106 ? -3.306 16.237 10.247 1.00 96.38 106 ASP A CA 1
ATOM 829 C C . ASP A 1 106 ? -4.576 15.542 10.769 1.00 96.38 106 ASP A C 1
ATOM 831 O O . ASP A 1 106 ? -4.702 15.245 11.963 1.00 96.38 106 ASP A O 1
ATOM 835 N N . ALA A 1 107 ? -5.520 15.251 9.868 1.00 96.06 107 ALA A N 1
ATOM 836 C CA . ALA A 1 107 ? -6.742 14.526 10.200 1.00 96.06 107 ALA A CA 1
ATOM 837 C C . ALA A 1 107 ? -6.434 13.095 10.669 1.00 96.06 107 ALA A C 1
ATOM 839 O O . ALA A 1 107 ? -6.889 12.692 11.737 1.00 96.06 107 ALA A O 1
ATOM 840 N N . VAL A 1 108 ? -5.586 12.360 9.939 1.00 95.44 108 VAL A N 1
ATOM 841 C CA . VAL A 1 108 ? -5.162 11.003 10.325 1.00 95.44 108 VAL A CA 1
ATOM 842 C C . VAL A 1 108 ? -4.432 11.016 11.669 1.00 95.44 108 VAL A C 1
ATOM 844 O O . VAL A 1 108 ? -4.684 10.159 12.511 1.00 95.44 108 VAL A O 1
ATOM 847 N N . GLN A 1 109 ? -3.564 11.998 11.918 1.00 95.38 109 GLN A N 1
ATOM 848 C CA . GLN A 1 109 ? -2.871 12.124 13.199 1.00 95.38 109 GLN A CA 1
ATOM 849 C C . GLN A 1 109 ? -3.851 12.339 14.363 1.00 95.38 109 GLN A C 1
ATOM 851 O O . GLN A 1 109 ? -3.660 11.775 15.444 1.00 95.38 109 GLN A O 1
ATOM 856 N N . THR A 1 110 ? -4.906 13.123 14.141 1.00 95.44 110 THR A N 1
ATOM 857 C CA . THR A 1 110 ? -5.974 13.344 15.123 1.00 95.44 110 THR A CA 1
ATOM 858 C C . THR A 1 110 ? -6.750 12.053 15.388 1.00 95.44 110 THR A C 1
ATOM 860 O O . THR A 1 110 ? -6.911 11.669 16.546 1.00 95.44 110 THR A O 1
ATOM 863 N N . ASP A 1 111 ? -7.148 11.331 14.339 1.00 93.81 111 ASP A N 1
ATOM 864 C CA . ASP A 1 111 ? -7.859 10.054 14.463 1.00 93.81 111 ASP A CA 1
ATOM 865 C C . ASP A 1 111 ? -7.023 8.997 15.205 1.00 93.81 111 ASP A C 1
ATOM 867 O O . ASP A 1 111 ? -7.530 8.314 16.099 1.00 93.81 111 ASP A O 1
ATOM 871 N N . LEU A 1 112 ? -5.721 8.903 14.912 1.00 91.75 112 LEU A N 1
ATOM 872 C CA . LEU A 1 112 ? -4.802 7.991 15.604 1.00 91.75 112 LEU A CA 1
ATOM 873 C C . LEU A 1 112 ? -4.642 8.338 17.092 1.00 91.75 112 LEU A C 1
ATOM 875 O O . LEU A 1 112 ? -4.557 7.433 17.927 1.00 91.75 112 LEU A O 1
ATOM 879 N N . ASN A 1 113 ? -4.609 9.627 17.440 1.00 91.44 113 ASN A N 1
ATOM 880 C CA . ASN A 1 113 ? -4.537 10.074 18.833 1.00 91.44 113 ASN A CA 1
ATOM 881 C C . ASN A 1 113 ? -5.828 9.751 19.594 1.00 91.44 113 ASN A C 1
ATOM 883 O O . ASN A 1 113 ? -5.769 9.235 20.711 1.00 91.44 113 ASN A O 1
ATOM 887 N N . ASN A 1 114 ? -6.983 9.975 18.966 1.00 89.75 114 ASN A N 1
ATOM 888 C CA . ASN A 1 114 ? -8.281 9.623 19.536 1.00 89.75 114 ASN A CA 1
ATOM 889 C C . ASN A 1 114 ? -8.389 8.108 19.771 1.00 89.75 114 ASN A C 1
ATOM 891 O O . ASN A 1 114 ? -8.784 7.676 20.853 1.00 89.75 114 ASN A O 1
ATOM 895 N N . GLY A 1 115 ? -7.968 7.293 18.797 1.00 87.69 115 GLY A N 1
ATOM 896 C CA . GLY A 1 115 ? -7.949 5.834 18.925 1.00 87.69 115 GLY A CA 1
ATOM 897 C C . GLY A 1 115 ? -7.055 5.341 20.068 1.00 87.69 115 GLY A C 1
ATOM 898 O O . GLY A 1 115 ? -7.469 4.481 20.845 1.00 87.69 115 GLY A O 1
ATOM 899 N N . LYS A 1 116 ? -5.859 5.927 20.232 1.00 83.88 116 LYS A N 1
ATOM 900 C CA . LYS A 1 116 ? -4.969 5.636 21.371 1.00 83.88 116 LYS A CA 1
ATOM 901 C C . LYS A 1 116 ? -5.622 5.971 22.711 1.00 83.88 116 LYS A C 1
ATOM 903 O O . LYS A 1 116 ? -5.538 5.167 23.631 1.00 83.88 116 LYS A O 1
ATOM 908 N N . SER A 1 117 ? -6.306 7.112 22.805 1.00 83.81 117 SER A N 1
ATOM 909 C CA . SER A 1 117 ? -7.008 7.505 24.031 1.00 83.81 117 SER A CA 1
ATOM 910 C C . SER A 1 117 ? -8.083 6.495 24.437 1.00 83.81 117 SER A C 1
ATOM 912 O O . SER A 1 117 ? -8.260 6.256 25.628 1.00 83.81 117 SER A O 1
ATOM 914 N N . ILE A 1 118 ? -8.796 5.906 23.469 1.00 83.44 118 ILE A N 1
ATOM 915 C CA . ILE A 1 118 ? -9.808 4.875 23.739 1.00 83.44 118 ILE A CA 1
ATOM 916 C C . ILE A 1 118 ? -9.147 3.606 24.276 1.00 83.44 118 ILE A C 1
ATOM 918 O O . ILE A 1 118 ? -9.589 3.087 25.295 1.00 83.44 118 ILE A O 1
ATOM 922 N N . LEU A 1 119 ? -8.085 3.118 23.623 1.00 83.44 119 LEU A N 1
ATOM 923 C CA . LEU A 1 119 ? -7.379 1.911 24.066 1.00 83.44 119 LEU A CA 1
ATOM 924 C C . LEU A 1 119 ? -6.826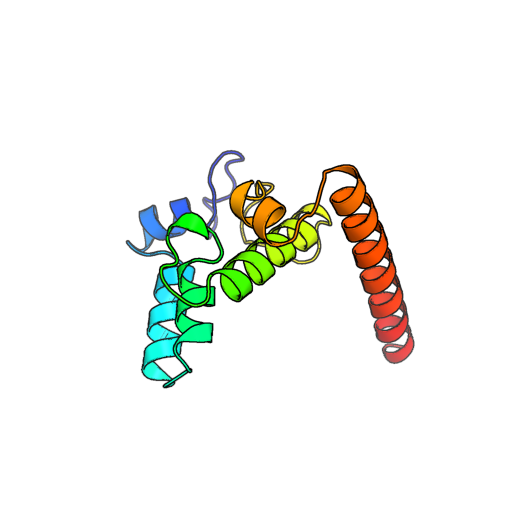 2.074 25.486 1.00 83.44 119 LEU A C 1
ATOM 926 O O . LEU A 1 119 ? -7.071 1.218 26.327 1.00 83.44 119 LEU A O 1
ATOM 930 N N . SER A 1 120 ? -6.188 3.207 25.789 1.00 85.81 120 SER A N 1
ATOM 931 C CA . SER A 1 120 ? -5.679 3.483 27.138 1.00 85.81 120 SER A CA 1
ATOM 932 C C . SER A 1 120 ? -6.781 3.566 28.198 1.00 85.81 120 SER A C 1
ATOM 934 O O . SER A 1 120 ? -6.536 3.234 29.352 1.00 85.81 120 SER A O 1
ATOM 936 N N . ALA A 1 121 ? -7.996 3.983 27.831 1.00 80.38 121 ALA A N 1
ATOM 937 C CA . ALA A 1 121 ? -9.136 3.999 28.747 1.00 80.38 121 ALA A CA 1
ATOM 938 C C . ALA A 1 121 ? -9.724 2.599 29.017 1.00 80.38 121 ALA A C 1
ATOM 940 O O . ALA A 1 121 ? -10.427 2.431 30.007 1.00 80.38 121 ALA A O 1
ATOM 941 N N . LEU A 1 122 ? -9.457 1.613 28.151 1.00 79.81 122 LEU A N 1
ATOM 942 C CA . LEU A 1 122 ? -9.857 0.210 28.338 1.00 79.81 122 LEU A CA 1
ATOM 943 C C . LEU A 1 122 ? -8.826 -0.605 29.136 1.00 79.81 122 LEU A C 1
ATOM 945 O O . LEU A 1 122 ? -9.130 -1.715 29.565 1.00 79.81 122 LEU A O 1
ATOM 949 N N . GLU A 1 123 ? -7.611 -0.078 29.299 1.00 82.88 123 GLU A N 1
ATOM 950 C CA . GLU A 1 123 ? -6.499 -0.716 30.018 1.00 82.88 123 GLU A CA 1
ATOM 951 C C . GLU A 1 123 ? -6.423 -0.317 31.508 1.00 82.88 123 GLU A C 1
ATOM 953 O O . GLU A 1 123 ? -5.557 -0.824 32.224 1.00 82.88 123 GLU A O 1
ATOM 958 N N . GLY A 1 124 ? -7.308 0.577 31.971 1.00 58.78 124 GLY A N 1
ATOM 959 C CA . GLY A 1 124 ? -7.462 0.983 33.378 1.00 58.78 124 GLY A CA 1
ATOM 960 C C . GLY A 1 124 ? -8.634 0.301 34.071 1.00 58.78 124 GLY A C 1
ATOM 961 O O . GLY A 1 124 ? -8.538 0.129 35.306 1.00 58.78 124 GLY A O 1
#

Solvent-accessible surface area (backbone atoms only — not comparable to full-atom values): 7178 Å² total; per-residue (Å²): 132,82,80,59,77,48,98,84,52,51,43,55,58,51,30,33,75,76,70,74,46,33,69,36,57,51,49,28,50,51,33,56,79,69,66,54,57,71,59,59,36,40,28,47,56,16,31,92,45,43,87,76,40,89,58,59,42,73,59,13,25,50,51,27,50,49,54,32,49,39,53,70,68,62,56,78,80,79,74,41,88,75,77,64,80,74,59,65,70,42,32,57,74,70,69,50,46,74,74,52,48,53,54,49,49,54,50,51,53,49,53,52,51,53,53,50,54,52,54,59,64,74,75,111

Sequence (124 aa):
MKDVAGHDTTIIDSERKKLGLSHAETGGQLATEWNFSKNYLNIILHHHEPAHAKRYQRLVCLVHVADAIVRRLAYGSGGDSQQPTIDNAAMDRFGIQNKGLHRLIDAVQTDLNNGKSILSALEG

pLDDT: mean 90.34, std 11.61, range [44.84, 98.44]

Nearest PDB structures (foldseek):
  3mem-assembly1_A  TM=7.954E-01  e=1.303E-02  Marinobacter nauticus VT8
  1vqr-assembly4_D  TM=6.697E-01  e=9.327E-02  Campylobacter jejuni subsp. jejuni NCTC 11168 = ATCC 700819
  3m1t-assembly1_A  TM=6.383E-01  e=1.154E-01  Shewanella amazonensis SB2B
  1vqr-assembly2_B  TM=5.950E-01  e=8.844E-02  Campylobacter jejuni subsp. jejuni NCTC 11168 = ATCC 700819
  1vqr-assembly1_A  TM=6.141E-01  e=1.037E-01  Campylobacter jejuni subsp. jejuni NCTC 11168 = ATCC 700819

Foldseek 3Di:
DPPLPDQPDAQQRVCCVPVVGGQLVVVLVVCVVVVHDPLVSLLSNDLLPLVPRPPNSLSNLVSVLVVLLCVVVVNDDNPHNDRRDRDVVSCVSVVHDPVNSVVVSVVVNVVVVVVVVVVVVVVD

Radius of gyration: 16.37 Å; Cα contacts (8 Å, |Δi|>4): 107; chains: 1; bounding box: 32×41×48 Å

Secondary structure (DSSP, 8-state):
--TT-STT--HHHHHHHHHSS-HHHHHHHHHHHTT--HHHHHHHHHTT-GGG-SS-HHHHHHHHHHHHHHHHTT-S--SS-PPPPPPHHHHHHTT--HHHHHHHHHHHHHHHHHHHHHHHHH--